Protein AF-A0A0R1YZD7-F1 (afdb_monomer_lite)

Organism: NCBI:txid1423784

InterPro domains:
  IPR010982 Lambda repressor-like, DNA-binding domain superfamily [G3DSA:1.10.260.40] (1-67)

Radius of gyration: 17.6 Å; chains: 1; bounding box: 51×25×39 Å

Structure (mmCIF, N/CA/C/O backbone):
data_AF-A0A0R1YZD7-F1
#
_entry.id   AF-A0A0R1YZD7-F1
#
loop_
_atom_site.group_PDB
_atom_site.id
_atom_site.type_symbol
_atom_site.label_atom_id
_atom_site.label_alt_id
_atom_site.label_comp_id
_atom_site.label_asym_id
_atom_site.label_entity_id
_atom_site.label_seq_id
_atom_site.pdbx_PDB_ins_code
_atom_site.Cartn_x
_atom_site.Cartn_y
_atom_site.Cartn_z
_atom_site.occupancy
_atom_site.B_iso_or_equiv
_atom_site.auth_seq_id
_atom_site.auth_comp_id
_atom_site.auth_asym_id
_atom_site.auth_atom_id
_atom_site.pdbx_PDB_model_num
ATOM 1 N N . MET A 1 1 ? -6.423 -6.659 -6.544 1.00 58.47 1 MET A N 1
ATOM 2 C CA . MET A 1 1 ? -5.902 -6.825 -5.172 1.00 58.47 1 MET A CA 1
ATOM 3 C C . MET A 1 1 ? -7.080 -6.707 -4.226 1.00 58.47 1 MET A C 1
ATOM 5 O O . MET A 1 1 ? -7.935 -5.878 -4.507 1.00 58.47 1 MET A O 1
ATOM 9 N N . HIS A 1 2 ? -7.173 -7.555 -3.202 1.00 80.38 2 HIS A N 1
ATOM 10 C CA . HIS A 1 2 ? -8.301 -7.568 -2.264 1.00 80.38 2 HIS A CA 1
ATOM 11 C C . HIS A 1 2 ? -7.803 -7.647 -0.813 1.00 80.38 2 HIS A C 1
ATOM 13 O O . HIS A 1 2 ? -8.260 -8.482 -0.038 1.00 80.38 2 HIS A O 1
ATOM 19 N N . THR A 1 3 ? -6.854 -6.776 -0.451 1.00 85.75 3 THR A N 1
ATOM 20 C CA . THR A 1 3 ? -6.145 -6.804 0.839 1.00 85.75 3 THR A CA 1
ATOM 21 C C . THR A 1 3 ? -7.086 -6.788 2.044 1.00 85.75 3 THR A C 1
ATOM 23 O O . THR A 1 3 ? -6.851 -7.508 3.009 1.00 85.75 3 THR A O 1
ATOM 26 N N . ILE A 1 4 ? -8.174 -6.008 1.995 1.00 92.00 4 ILE A N 1
ATOM 27 C CA . ILE A 1 4 ? -9.163 -5.963 3.083 1.00 92.00 4 ILE A CA 1
ATOM 28 C C . ILE A 1 4 ? -9.885 -7.308 3.183 1.00 92.00 4 ILE A C 1
ATOM 30 O O . ILE A 1 4 ? -10.027 -7.832 4.280 1.00 92.00 4 ILE A O 1
ATOM 34 N N . ASP A 1 5 ? -10.317 -7.894 2.064 1.00 92.50 5 ASP A N 1
ATOM 35 C CA . ASP A 1 5 ? -11.009 -9.190 2.102 1.00 92.50 5 ASP A CA 1
ATOM 36 C C . ASP A 1 5 ? -10.073 -10.306 2.582 1.00 92.50 5 ASP A C 1
ATOM 38 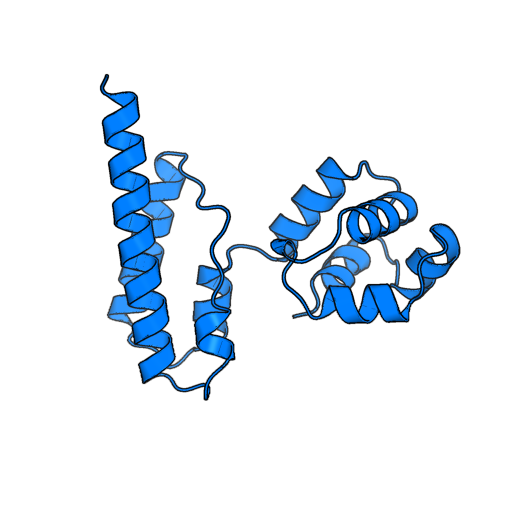O O . ASP A 1 5 ? -10.477 -11.147 3.380 1.00 92.50 5 ASP A O 1
ATOM 42 N N . ASP A 1 6 ? -8.813 -10.299 2.144 1.00 88.50 6 ASP A N 1
ATOM 43 C CA . ASP A 1 6 ? -7.814 -11.276 2.579 1.00 88.50 6 ASP A CA 1
ATOM 44 C C . ASP A 1 6 ? -7.468 -11.127 4.065 1.00 88.50 6 ASP A C 1
ATOM 46 O O . ASP A 1 6 ? -7.312 -12.129 4.759 1.00 88.50 6 ASP A O 1
ATOM 50 N N . PHE A 1 7 ? -7.424 -9.898 4.580 1.00 91.19 7 PHE A N 1
ATOM 51 C CA . PHE A 1 7 ? -7.252 -9.631 6.005 1.00 91.19 7 PHE A CA 1
ATOM 52 C C . PHE A 1 7 ? -8.461 -10.094 6.836 1.00 91.19 7 PHE A C 1
ATOM 54 O O . PHE A 1 7 ? -8.296 -10.734 7.876 1.00 91.19 7 PHE A O 1
ATOM 61 N N . LEU A 1 8 ? -9.684 -9.821 6.376 1.00 91.81 8 LEU A N 1
ATOM 62 C CA . LEU A 1 8 ? -10.900 -10.150 7.123 1.00 91.81 8 LEU A CA 1
ATOM 63 C C . LEU A 1 8 ? -11.205 -11.655 7.162 1.00 91.81 8 LEU A C 1
ATOM 65 O O . LEU A 1 8 ? -11.808 -12.115 8.134 1.00 91.81 8 LEU A O 1
ATOM 69 N N . LYS A 1 9 ? -10.719 -12.439 6.185 1.00 88.06 9 LYS A N 1
ATOM 70 C CA . LYS A 1 9 ? -10.816 -13.913 6.194 1.00 88.06 9 LYS A CA 1
ATOM 71 C C . LYS A 1 9 ? -10.250 -14.540 7.468 1.00 88.06 9 LYS A C 1
ATOM 73 O O . LYS A 1 9 ? -10.787 -15.535 7.930 1.00 88.06 9 LYS A O 1
ATOM 78 N N . TYR A 1 10 ? -9.199 -13.966 8.058 1.00 79.25 10 TYR A N 1
ATOM 79 C CA . TYR A 1 10 ? -8.610 -14.499 9.294 1.00 79.25 10 TYR A CA 1
ATOM 80 C C . TYR A 1 10 ? -9.503 -14.317 10.527 1.00 79.25 10 TYR A C 1
ATOM 82 O O . TYR A 1 10 ? -9.253 -14.939 11.554 1.00 79.25 10 TYR A O 1
ATOM 90 N N . SER A 1 11 ? -10.509 -13.444 10.439 1.00 82.69 11 SER A N 1
ATOM 91 C CA . SER A 1 11 ? -11.441 -13.137 11.528 1.00 82.69 11 SER A CA 1
ATOM 92 C C . SER A 1 11 ? -12.873 -13.596 11.229 1.00 82.69 11 SER A C 1
ATOM 94 O O . SER A 1 11 ? -13.773 -13.226 11.974 1.00 82.69 11 SER A O 1
ATOM 96 N N . ASP A 1 12 ? -13.096 -14.348 10.142 1.00 88.81 12 ASP A N 1
ATOM 97 C CA . ASP A 1 12 ? -14.427 -14.741 9.646 1.00 88.81 12 ASP A CA 1
ATOM 98 C C . ASP A 1 12 ? -15.403 -13.557 9.478 1.00 88.81 12 ASP A C 1
ATOM 100 O O . ASP A 1 12 ? -16.619 -13.694 9.622 1.00 88.81 12 ASP A O 1
ATOM 104 N N . LEU A 1 13 ? -14.869 -12.373 9.162 1.00 93.06 13 LEU A N 1
ATOM 105 C CA . LEU A 1 13 ? -15.648 -11.157 8.940 1.00 93.06 13 LEU A CA 1
ATOM 106 C C . LEU A 1 13 ? -15.712 -10.809 7.456 1.00 93.06 13 LEU A C 1
ATOM 108 O O . LEU A 1 13 ? -14.858 -11.181 6.651 1.00 93.06 13 LEU A O 1
ATOM 112 N N . THR A 1 14 ? -16.720 -10.026 7.097 1.00 94.81 14 THR A N 1
ATOM 113 C CA . THR A 1 14 ? -16.886 -9.474 5.753 1.00 94.81 14 THR A CA 1
ATOM 114 C C . THR A 1 14 ? -16.904 -7.948 5.787 1.00 94.81 14 THR A C 1
ATOM 116 O O . THR A 1 14 ? -17.142 -7.329 6.825 1.00 94.81 14 THR A O 1
ATOM 119 N N . ARG A 1 15 ? -16.710 -7.299 4.631 1.00 95.06 15 ARG A N 1
ATOM 120 C CA . ARG A 1 15 ? -16.890 -5.839 4.509 1.00 95.06 15 ARG A CA 1
ATOM 121 C C . ARG A 1 15 ? -18.285 -5.379 4.941 1.00 95.06 15 ARG A C 1
ATOM 123 O O . ARG A 1 15 ? -18.413 -4.275 5.463 1.00 95.06 15 ARG A O 1
ATOM 130 N N . TYR A 1 16 ? -19.300 -6.221 4.756 1.00 95.75 16 TYR A N 1
ATOM 131 C CA . TYR A 1 16 ? -20.654 -5.965 5.234 1.00 95.75 16 TYR A CA 1
ATOM 132 C C . TYR A 1 16 ? -20.705 -5.866 6.768 1.00 95.75 16 TYR A C 1
ATOM 134 O O . TYR A 1 16 ? -21.297 -4.929 7.307 1.00 95.75 16 TYR A O 1
ATOM 142 N N . ASP A 1 17 ? -20.023 -6.768 7.478 1.00 95.56 17 ASP A N 1
ATOM 143 C CA . ASP A 1 17 ? -19.958 -6.737 8.943 1.00 95.56 17 ASP A CA 1
ATOM 144 C C . ASP A 1 17 ? -19.235 -5.483 9.440 1.00 95.56 17 ASP A C 1
ATOM 146 O O . ASP A 1 17 ? -19.735 -4.785 10.323 1.00 95.56 17 ASP A O 1
ATOM 150 N N . ILE A 1 18 ? -18.106 -5.135 8.811 1.00 96.38 18 ILE A N 1
ATOM 151 C CA . ILE A 1 18 ? -17.369 -3.903 9.125 1.00 96.38 18 ILE A CA 1
ATOM 152 C C . ILE A 1 18 ? -18.254 -2.671 8.910 1.00 96.38 18 ILE A C 1
ATOM 154 O O . ILE A 1 18 ? -18.328 -1.813 9.789 1.00 96.38 18 ILE A O 1
ATOM 158 N N . ALA A 1 19 ? -18.970 -2.598 7.783 1.00 96.69 19 ALA A N 1
ATOM 159 C CA . ALA A 1 19 ? -19.883 -1.498 7.484 1.00 96.69 19 ALA A CA 1
ATOM 160 C C . ALA A 1 19 ? -20.973 -1.345 8.556 1.00 96.69 19 ALA A C 1
ATOM 162 O O . ALA A 1 19 ? -21.254 -0.233 9.013 1.00 96.69 19 ALA A O 1
ATOM 163 N N . LYS A 1 20 ? -21.551 -2.466 9.004 1.00 96.38 20 LYS A N 1
ATOM 164 C CA . LYS A 1 20 ? -22.582 -2.496 10.046 1.00 96.38 20 LYS A CA 1
ATOM 165 C C . LYS A 1 20 ? -22.054 -2.051 11.412 1.00 96.38 20 LYS A C 1
ATOM 167 O O . LYS A 1 20 ? -22.772 -1.364 12.133 1.00 96.38 20 LYS A O 1
ATOM 172 N N . ILE A 1 21 ? -20.828 -2.436 11.765 1.00 94.75 21 ILE A N 1
ATOM 173 C CA . ILE A 1 21 ? -20.217 -2.114 13.063 1.00 94.75 21 ILE A CA 1
ATOM 174 C C . ILE A 1 21 ? -19.754 -0.657 13.106 1.00 94.75 21 ILE A C 1
ATOM 176 O O . ILE A 1 21 ? -20.044 0.060 14.061 1.00 94.75 21 ILE A O 1
ATOM 180 N N . SER A 1 22 ? -19.038 -0.206 12.076 1.00 94.56 22 SER A N 1
ATOM 181 C CA . SER A 1 22 ? -18.358 1.089 12.100 1.00 94.56 22 SER A CA 1
ATOM 182 C C . SER A 1 22 ? -19.189 2.242 11.529 1.00 94.56 22 SER A C 1
ATOM 184 O O . SER A 1 22 ? -18.761 3.396 11.593 1.00 94.56 22 SER A O 1
ATOM 186 N N . GLY A 1 23 ? -20.317 1.943 10.878 1.00 93.69 23 GLY A N 1
ATOM 187 C CA . GLY A 1 23 ? -21.155 2.925 10.186 1.00 93.69 23 GLY A CA 1
ATOM 188 C C . GLY A 1 23 ? -20.544 3.501 8.901 1.00 93.69 23 GLY A C 1
ATOM 189 O O . GLY A 1 23 ? -21.054 4.489 8.369 1.00 93.69 23 GLY A O 1
ATOM 190 N N . ILE A 1 24 ? -19.448 2.927 8.389 1.00 94.94 24 ILE A N 1
ATOM 191 C CA . ILE A 1 24 ? -18.899 3.298 7.078 1.00 94.94 24 ILE A CA 1
ATOM 192 C C . ILE A 1 24 ? -19.684 2.568 5.982 1.00 94.94 24 ILE A C 1
ATOM 194 O O . ILE A 1 24 ? -20.129 1.444 6.193 1.00 94.94 24 ILE A O 1
ATOM 198 N N . SER A 1 25 ? -19.869 3.171 4.803 1.00 95.62 25 SER A N 1
ATOM 199 C CA . SER A 1 25 ? -20.589 2.463 3.741 1.00 95.62 25 SER A CA 1
ATOM 200 C C . SER A 1 25 ? -19.762 1.299 3.200 1.00 95.62 25 SER A C 1
ATOM 202 O O . SER A 1 25 ? -18.549 1.414 2.999 1.00 95.62 25 SER A O 1
ATOM 204 N N . GLU A 1 26 ? -20.440 0.197 2.889 1.00 94.75 26 GLU A N 1
ATOM 205 C CA . GLU A 1 26 ? -19.824 -0.958 2.235 1.00 94.75 26 GLU A CA 1
ATOM 206 C C . GLU A 1 26 ? -19.167 -0.564 0.902 1.00 94.75 26 GLU A C 1
ATOM 208 O O . GLU A 1 26 ? -18.085 -1.044 0.577 1.00 94.75 26 GLU A O 1
ATOM 213 N N . THR A 1 27 ? -19.748 0.396 0.172 1.00 95.19 27 THR A N 1
ATOM 214 C CA . THR A 1 27 ? -19.161 0.965 -1.051 1.00 95.19 27 THR A CA 1
ATOM 215 C C . THR A 1 27 ? -17.810 1.636 -0.795 1.00 95.19 27 THR A C 1
ATOM 217 O O . THR A 1 27 ? -16.900 1.495 -1.605 1.00 95.19 27 THR A O 1
ATOM 220 N N . THR A 1 28 ? -17.646 2.327 0.340 1.00 95.12 28 THR A N 1
ATOM 221 C CA . THR A 1 28 ? -16.363 2.950 0.712 1.00 95.12 28 THR A CA 1
ATOM 222 C C . THR A 1 28 ? -15.308 1.886 1.002 1.00 95.12 28 THR A C 1
ATOM 224 O O . THR A 1 28 ? -14.168 2.012 0.563 1.00 95.12 28 THR A O 1
ATOM 227 N N . LEU A 1 29 ? -15.683 0.815 1.708 1.00 95.00 29 LEU A N 1
ATOM 228 C CA . LEU A 1 29 ? -14.791 -0.322 1.953 1.00 95.00 29 LEU A CA 1
ATOM 229 C C . LEU A 1 29 ? -14.446 -1.055 0.654 1.00 95.00 29 LEU A C 1
ATOM 231 O O . LEU A 1 29 ? -13.315 -1.495 0.485 1.00 95.00 29 LEU A O 1
ATOM 235 N N . ALA A 1 30 ? -15.398 -1.172 -0.274 1.00 94.81 30 ALA A N 1
ATOM 236 C CA . ALA A 1 30 ? -15.177 -1.782 -1.579 1.00 94.81 30 ALA A CA 1
ATOM 237 C C . ALA A 1 30 ? -14.184 -0.986 -2.433 1.00 94.81 30 ALA A C 1
ATOM 239 O O . ALA A 1 30 ? -13.275 -1.584 -3.000 1.00 94.81 30 ALA A O 1
ATOM 240 N N . ASP A 1 31 ? -14.328 0.340 -2.493 1.00 93.75 31 ASP A N 1
ATOM 241 C CA . ASP A 1 31 ? -13.392 1.224 -3.197 1.00 93.75 31 ASP A CA 1
ATOM 242 C C . ASP A 1 31 ? -11.998 1.195 -2.554 1.00 93.75 31 ASP A C 1
ATOM 244 O O . ASP A 1 31 ? -10.993 1.057 -3.251 1.00 93.75 31 ASP A O 1
ATOM 248 N N . ALA A 1 32 ? -11.925 1.232 -1.220 1.00 93.56 32 ALA A N 1
ATOM 249 C CA . ALA A 1 32 ? -10.656 1.117 -0.508 1.00 93.56 32 ALA A CA 1
ATOM 250 C C . ALA A 1 32 ? -9.960 -0.229 -0.769 1.00 93.56 32 ALA A C 1
ATOM 252 O O . ALA A 1 32 ? -8.748 -0.258 -0.953 1.00 93.56 32 ALA A O 1
ATOM 253 N N . ASN A 1 33 ? -10.713 -1.330 -0.847 1.00 93.69 33 ASN A N 1
ATOM 254 C CA . ASN A 1 33 ? -10.173 -2.672 -1.080 1.00 93.69 33 ASN A CA 1
ATOM 255 C C . ASN A 1 33 ? -9.537 -2.849 -2.470 1.00 93.69 33 ASN A C 1
ATOM 257 O O . ASN A 1 33 ? -8.778 -3.787 -2.679 1.00 93.69 33 ASN A O 1
ATOM 261 N N . GLN A 1 34 ? -9.848 -1.973 -3.428 1.00 88.38 34 GLN A N 1
ATOM 262 C CA . GLN A 1 34 ? -9.251 -1.996 -4.767 1.00 88.38 34 GLN A CA 1
ATOM 263 C C . GLN A 1 34 ? -7.909 -1.259 -4.832 1.00 88.38 34 GLN A C 1
ATOM 265 O O . GLN A 1 34 ? -7.250 -1.269 -5.873 1.00 88.38 34 GLN A O 1
ATOM 270 N N . ARG A 1 35 ? -7.510 -0.593 -3.746 1.00 84.38 35 ARG A N 1
ATOM 271 C CA . ARG A 1 35 ? -6.335 0.274 -3.679 1.00 84.38 35 ARG A CA 1
ATOM 272 C C . ARG A 1 35 ? -5.299 -0.317 -2.721 1.00 84.38 35 ARG A C 1
ATOM 274 O O . ARG A 1 35 ? -5.676 -1.042 -1.800 1.00 84.38 35 ARG A O 1
ATOM 281 N N . PRO A 1 36 ? -4.011 0.005 -2.910 1.00 83.75 36 PRO A N 1
ATOM 282 C CA . PRO A 1 36 ? -2.986 -0.361 -1.944 1.00 83.75 36 PRO A CA 1
ATOM 283 C C . PRO A 1 36 ? -3.233 0.297 -0.579 1.00 83.75 36 PRO A C 1
ATOM 285 O O . PRO A 1 36 ? -3.840 1.373 -0.494 1.00 83.75 36 PRO A O 1
ATOM 288 N N . VAL A 1 37 ? -2.739 -0.330 0.488 1.00 88.25 37 VAL A N 1
ATOM 289 C CA . VAL A 1 37 ? -2.946 0.081 1.886 1.00 88.25 37 VAL A CA 1
ATOM 290 C C . VAL A 1 37 ? -2.465 1.511 2.124 1.00 88.25 37 VAL A C 1
ATOM 292 O O . VAL A 1 37 ? -3.145 2.281 2.800 1.00 88.25 37 VAL A O 1
ATOM 295 N N . ASN A 1 38 ? -1.370 1.928 1.483 1.00 82.75 38 ASN A N 1
ATOM 296 C CA . ASN A 1 38 ? -0.842 3.295 1.586 1.00 82.75 38 ASN A CA 1
ATOM 297 C C . ASN A 1 38 ? -1.774 4.395 1.029 1.00 82.75 38 ASN A C 1
ATOM 299 O O . ASN A 1 38 ? -1.572 5.573 1.318 1.00 82.75 38 ASN A O 1
ATOM 303 N N . LYS A 1 39 ? -2.801 4.037 0.249 1.00 87.69 39 LYS A N 1
ATOM 304 C CA . LYS A 1 39 ? -3.840 4.957 -0.242 1.00 87.69 39 LYS A CA 1
ATOM 305 C C . LYS A 1 39 ? -5.122 4.907 0.581 1.00 87.69 39 LYS A C 1
ATOM 307 O O . LYS A 1 39 ? -6.059 5.659 0.295 1.00 87.69 39 LYS A O 1
ATOM 312 N N . MET A 1 40 ? -5.204 4.025 1.574 1.00 91.94 40 MET A N 1
ATOM 313 C CA . MET A 1 40 ? -6.360 3.958 2.455 1.00 91.94 40 MET A CA 1
ATOM 314 C C . MET A 1 40 ? -6.372 5.165 3.389 1.00 91.94 40 MET A C 1
ATOM 316 O O . MET A 1 40 ? -5.357 5.588 3.937 1.00 91.94 40 MET A O 1
ATOM 320 N N . THR A 1 41 ? -7.557 5.734 3.589 1.00 94.44 41 THR A N 1
ATOM 321 C CA . THR A 1 41 ? -7.711 6.818 4.562 1.00 94.44 41 THR A CA 1
ATOM 322 C C . THR A 1 41 ? -7.656 6.263 5.983 1.00 94.44 41 THR A C 1
ATOM 324 O O . THR A 1 41 ? -8.120 5.151 6.243 1.00 94.44 41 THR A O 1
ATOM 327 N N . VAL A 1 42 ? -7.199 7.081 6.936 1.00 95.69 42 VAL A N 1
ATOM 328 C CA . VAL A 1 42 ? -7.216 6.738 8.372 1.00 95.69 42 VAL A CA 1
ATOM 329 C C . VAL A 1 42 ? -8.612 6.297 8.827 1.00 95.69 42 VAL A C 1
ATOM 331 O O . VAL A 1 42 ? -8.739 5.357 9.604 1.00 95.69 42 VAL A O 1
ATOM 334 N N . LYS A 1 43 ? -9.671 6.913 8.283 1.00 96.50 43 LYS A N 1
ATOM 335 C CA . LYS A 1 43 ? -11.066 6.550 8.567 1.00 96.50 43 LYS A CA 1
ATOM 336 C C . LYS A 1 43 ? -11.384 5.095 8.201 1.00 96.50 43 LYS A C 1
ATOM 338 O O . LYS A 1 43 ? -12.095 4.430 8.947 1.00 96.50 43 LYS A O 1
ATOM 343 N N . VAL A 1 44 ? -10.878 4.603 7.068 1.00 97.00 44 VAL A N 1
ATOM 344 C CA . VAL A 1 44 ? -11.069 3.204 6.646 1.00 97.00 44 VAL A CA 1
ATOM 345 C C . VAL A 1 44 ? -10.324 2.261 7.586 1.00 97.00 44 VAL A C 1
ATOM 347 O O . VAL A 1 44 ? -10.914 1.295 8.061 1.00 97.00 44 VAL A O 1
ATOM 350 N N . VAL A 1 45 ? -9.072 2.575 7.926 1.00 97.06 45 VAL A N 1
ATOM 351 C CA . VAL A 1 45 ? -8.281 1.763 8.866 1.00 97.06 45 VAL A CA 1
ATOM 352 C C . VAL A 1 45 ? -8.956 1.708 10.240 1.00 97.06 45 VAL A C 1
ATOM 354 O O . VAL A 1 45 ? -9.087 0.633 10.815 1.00 97.06 45 VAL A O 1
ATOM 357 N N . GLN A 1 46 ? -9.466 2.836 10.744 1.00 97.50 46 GLN A N 1
ATOM 358 C CA . GLN A 1 46 ? -10.222 2.897 12.001 1.00 97.50 46 GLN A CA 1
ATOM 359 C C . GLN A 1 46 ? -11.521 2.083 11.956 1.00 97.50 46 GLN A C 1
ATOM 361 O O . GLN A 1 46 ? -11.858 1.424 12.937 1.00 97.50 46 GLN A O 1
ATOM 366 N N . ALA A 1 47 ? -12.247 2.117 10.836 1.00 97.00 47 ALA A N 1
ATOM 367 C CA . ALA A 1 47 ? -13.465 1.334 10.654 1.00 97.00 47 ALA A CA 1
ATOM 368 C C . ALA A 1 47 ? -13.187 -0.174 10.720 1.00 97.00 47 ALA A C 1
ATOM 370 O O . ALA A 1 47 ? -13.866 -0.896 11.449 1.00 97.00 47 ALA A O 1
ATOM 371 N N . ILE A 1 48 ? -12.151 -0.629 10.011 1.00 96.31 48 ILE A N 1
ATOM 372 C CA . ILE A 1 48 ? -11.709 -2.026 10.041 1.00 96.31 48 ILE A CA 1
ATOM 373 C C . ILE A 1 48 ? -11.277 -2.400 11.461 1.00 96.31 48 ILE A C 1
ATOM 375 O O . ILE A 1 48 ? -11.771 -3.389 11.996 1.00 96.31 48 ILE A O 1
ATOM 379 N N . ALA A 1 49 ? -10.437 -1.575 12.095 1.00 96.75 49 ALA A N 1
ATOM 380 C CA . ALA A 1 49 ? -9.939 -1.778 13.454 1.00 96.75 49 ALA A CA 1
ATOM 381 C C . ALA A 1 49 ? -11.074 -1.959 14.473 1.00 96.75 49 ALA A C 1
ATOM 383 O O . ALA A 1 49 ? -11.020 -2.853 15.316 1.00 96.75 49 ALA A O 1
ATOM 384 N N . MET A 1 50 ? -12.133 -1.152 14.351 1.00 95.25 50 MET A N 1
ATOM 385 C CA . MET A 1 50 ? -13.333 -1.263 15.179 1.00 95.25 50 MET A CA 1
ATOM 386 C C . MET A 1 50 ? -14.050 -2.602 14.981 1.00 95.25 50 MET A C 1
ATOM 388 O O . MET A 1 50 ? -14.478 -3.206 15.959 1.00 95.25 50 MET A O 1
ATOM 392 N N . GLY A 1 51 ? -14.165 -3.075 13.737 1.00 93.50 51 GLY A N 1
ATOM 393 C CA . GLY A 1 51 ? -14.821 -4.345 13.431 1.00 93.50 51 GLY A CA 1
ATOM 394 C C . GLY A 1 51 ? -14.032 -5.576 13.882 1.00 93.50 51 GLY A C 1
ATOM 395 O O . GLY A 1 51 ? -14.634 -6.526 14.370 1.00 93.50 51 GLY A O 1
ATOM 396 N N . VAL A 1 52 ? -12.698 -5.548 13.784 1.00 93.12 52 VAL A N 1
ATOM 397 C CA . VAL A 1 52 ? -11.830 -6.664 14.216 1.00 93.12 52 VAL A CA 1
ATOM 398 C C . VAL A 1 52 ? -11.414 -6.594 15.692 1.00 93.12 52 VAL A C 1
ATOM 400 O O . VAL A 1 52 ? -10.742 -7.496 16.187 1.00 93.12 52 VAL A O 1
ATOM 403 N N . GLY A 1 53 ? -11.770 -5.523 16.408 1.00 93.19 53 GLY A N 1
ATOM 404 C CA . GLY A 1 53 ? -11.406 -5.338 17.816 1.00 93.19 53 GLY A CA 1
ATOM 405 C C . GLY A 1 53 ? -9.913 -5.075 18.052 1.00 93.19 53 GLY A C 1
ATOM 406 O O . GLY A 1 53 ? -9.368 -5.474 19.080 1.00 93.19 53 GLY A O 1
ATOM 407 N N . MET A 1 54 ? -9.236 -4.414 17.110 1.00 94.00 54 MET A N 1
ATOM 408 C CA . MET A 1 54 ? -7.813 -4.063 17.199 1.00 94.00 54 MET A CA 1
ATOM 409 C C . MET A 1 54 ? -7.611 -2.546 17.273 1.00 94.00 54 MET A C 1
ATOM 411 O O . MET A 1 54 ? -8.522 -1.757 17.025 1.00 94.00 54 MET A O 1
ATOM 415 N N . THR A 1 55 ? -6.394 -2.107 17.602 1.00 96.62 55 THR A N 1
ATOM 416 C CA . THR A 1 55 ? -6.031 -0.693 17.446 1.00 96.62 55 THR A CA 1
ATOM 417 C C . THR A 1 55 ? -5.820 -0.363 15.962 1.00 96.62 55 THR A C 1
ATOM 419 O O . THR A 1 55 ? -5.434 -1.246 15.187 1.00 96.62 55 THR A O 1
ATOM 422 N N . PRO A 1 56 ? -6.010 0.902 15.540 1.00 95.94 56 PRO A N 1
ATOM 423 C CA . PRO A 1 56 ? -5.740 1.303 14.159 1.00 95.94 56 PRO A CA 1
ATOM 424 C C . PRO A 1 56 ? -4.297 1.038 13.720 1.00 95.94 56 PRO A C 1
ATOM 426 O O . PRO A 1 56 ? -4.093 0.610 12.592 1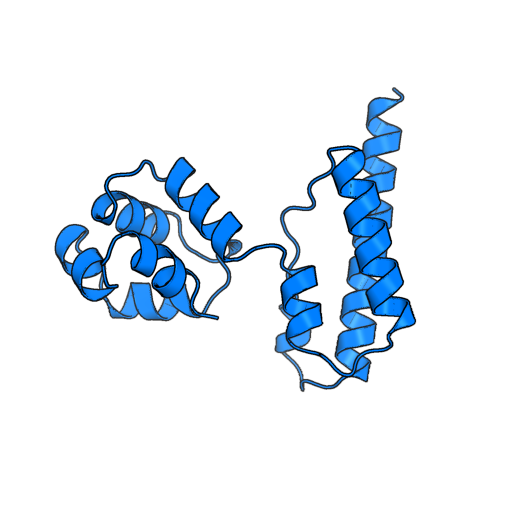.00 95.94 56 PRO A O 1
ATOM 429 N N . GLY A 1 57 ? -3.318 1.226 14.616 1.00 93.50 57 GLY A N 1
ATOM 430 C CA . GLY A 1 57 ? -1.908 0.928 14.337 1.00 93.50 57 GLY A CA 1
ATOM 431 C C . GLY A 1 57 ? -1.688 -0.550 14.018 1.00 93.50 57 GLY A C 1
ATOM 432 O O . GLY A 1 57 ? -1.264 -0.876 12.921 1.00 93.50 57 GLY A O 1
ATOM 433 N N . ARG A 1 58 ? -2.129 -1.452 14.907 1.00 92.62 58 ARG A N 1
ATOM 434 C CA . ARG A 1 58 ? -2.010 -2.900 14.672 1.00 92.62 58 ARG A CA 1
ATOM 435 C C . ARG A 1 58 ? -2.761 -3.352 13.417 1.00 92.62 58 ARG A C 1
ATOM 437 O O . ARG A 1 58 ? -2.314 -4.245 12.712 1.00 92.62 58 ARG A O 1
ATOM 444 N N . THR A 1 59 ? -3.913 -2.743 13.146 1.00 94.44 59 THR A N 1
ATOM 445 C CA . THR A 1 59 ? -4.694 -3.039 11.937 1.00 94.44 59 THR A CA 1
ATOM 446 C C . THR A 1 59 ? -3.930 -2.633 10.682 1.00 94.44 59 THR A C 1
ATOM 448 O O . THR A 1 59 ? -3.908 -3.390 9.718 1.00 94.44 59 THR A O 1
ATOM 451 N N . LEU A 1 60 ? -3.287 -1.462 10.692 1.00 92.94 60 LEU A N 1
ATOM 452 C CA . LEU A 1 60 ? -2.432 -1.017 9.597 1.00 92.94 60 LEU A CA 1
ATOM 453 C C . LEU A 1 60 ? -1.254 -1.977 9.392 1.00 92.94 60 LEU A C 1
ATOM 455 O O . LEU A 1 60 ? -1.022 -2.388 8.259 1.00 92.94 60 LEU A O 1
ATOM 459 N N . ASP A 1 61 ? -0.581 -2.383 10.470 1.00 87.62 61 ASP A N 1
ATOM 460 C CA . ASP A 1 61 ? 0.551 -3.315 10.409 1.00 87.62 61 ASP A CA 1
ATOM 461 C C . ASP A 1 61 ? 0.146 -4.650 9.760 1.00 87.62 61 ASP A C 1
ATOM 463 O O . ASP A 1 61 ? 0.822 -5.151 8.861 1.00 87.62 61 ASP A O 1
ATOM 467 N N . GLU A 1 62 ? -0.996 -5.217 10.159 1.00 88.44 62 GLU A N 1
ATOM 468 C CA . GLU A 1 62 ? -1.499 -6.464 9.576 1.00 88.44 62 GLU A CA 1
ATOM 469 C C . GLU A 1 62 ? -1.960 -6.292 8.126 1.00 88.44 62 GLU A C 1
ATOM 471 O O . GLU A 1 62 ? -1.708 -7.168 7.301 1.00 88.44 62 GLU A O 1
ATOM 476 N N . LEU A 1 63 ? -2.598 -5.169 7.782 1.00 90.06 63 LEU A N 1
ATOM 477 C CA . LEU A 1 63 ? -2.973 -4.867 6.399 1.00 90.06 63 LEU A CA 1
ATOM 478 C C . LEU A 1 63 ? -1.732 -4.761 5.505 1.00 90.06 63 LEU A C 1
ATOM 480 O O . LEU A 1 63 ? -1.722 -5.341 4.421 1.00 90.06 63 LEU A O 1
ATOM 484 N N . LEU A 1 64 ? -0.678 -4.085 5.969 1.00 86.56 64 LEU A N 1
ATOM 485 C CA . LEU A 1 64 ? 0.609 -3.998 5.273 1.00 86.56 64 LEU A CA 1
ATOM 486 C C . LEU A 1 64 ? 1.280 -5.370 5.156 1.00 86.56 64 LEU A C 1
ATOM 488 O O . LEU A 1 64 ? 1.863 -5.683 4.122 1.00 86.56 64 LEU A O 1
ATOM 492 N N . ARG A 1 65 ? 1.160 -6.225 6.177 1.00 81.88 65 ARG A N 1
ATOM 493 C CA . ARG A 1 65 ? 1.673 -7.600 6.134 1.00 81.88 65 ARG A CA 1
ATOM 494 C C . ARG A 1 65 ? 0.922 -8.470 5.124 1.00 81.88 65 ARG A C 1
ATOM 496 O O . ARG A 1 65 ? 1.556 -9.263 4.431 1.00 81.88 65 ARG A O 1
ATOM 503 N N . VAL A 1 66 ? -0.406 -8.349 5.058 1.00 83.88 66 VAL A N 1
ATOM 504 C CA . VAL A 1 66 ? -1.261 -9.085 4.108 1.00 83.88 66 VAL A CA 1
ATOM 505 C C . VAL A 1 66 ? -1.053 -8.587 2.682 1.00 83.88 66 VAL A C 1
ATOM 507 O O . VAL A 1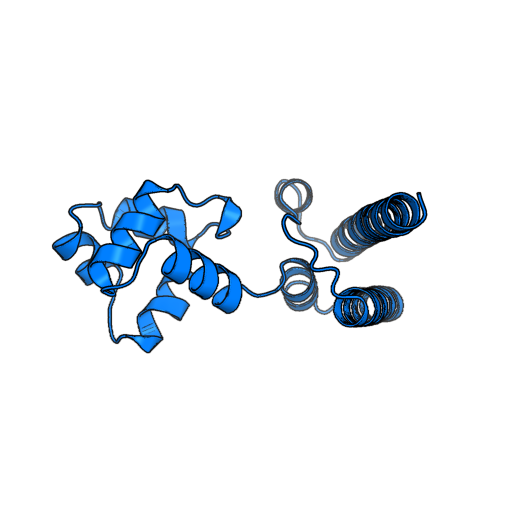 66 ? -1.011 -9.396 1.760 1.00 83.88 66 VAL A O 1
ATOM 510 N N . GLU A 1 67 ? -0.881 -7.278 2.497 1.00 80.81 67 GLU A N 1
ATOM 511 C CA . GLU A 1 67 ? -0.424 -6.711 1.230 1.00 80.81 67 GLU A CA 1
ATOM 512 C C . GLU A 1 67 ? 0.957 -7.290 0.881 1.00 80.81 67 GLU A C 1
ATOM 514 O O . GLU A 1 67 ? 1.168 -7.834 -0.197 1.00 80.81 67 GLU A O 1
ATOM 519 N N . GLY A 1 68 ? 1.888 -7.315 1.826 1.00 76.06 68 GLY A N 1
ATOM 520 C CA . GLY A 1 68 ? 3.248 -7.758 1.562 1.00 76.06 68 GLY A CA 1
ATOM 521 C C . GLY A 1 68 ? 4.012 -6.730 0.726 1.00 76.06 68 GLY A C 1
ATOM 522 O O . GLY A 1 68 ? 3.587 -5.591 0.551 1.00 76.06 68 GLY A O 1
ATOM 523 N N . ASN A 1 69 ? 5.195 -7.103 0.233 1.00 76.25 69 ASN A N 1
ATOM 524 C CA . ASN A 1 69 ? 6.074 -6.124 -0.399 1.00 76.25 69 ASN A CA 1
ATOM 525 C C . ASN A 1 69 ? 5.563 -5.708 -1.802 1.00 76.25 69 ASN A C 1
ATOM 527 O O . ASN A 1 69 ? 5.453 -6.579 -2.675 1.00 76.25 69 ASN A O 1
ATOM 531 N N . PRO A 1 70 ? 5.348 -4.402 -2.070 1.00 78.50 70 PRO A N 1
ATOM 532 C CA . PRO A 1 70 ? 4.843 -3.916 -3.357 1.00 78.50 70 PRO A CA 1
ATOM 533 C C . PRO A 1 70 ? 5.687 -4.331 -4.568 1.00 78.50 70 PRO A C 1
ATOM 535 O O . PRO A 1 70 ? 5.141 -4.587 -5.639 1.00 78.50 70 PRO A O 1
ATOM 538 N N . ILE A 1 71 ? 7.012 -4.441 -4.420 1.00 83.69 71 ILE A N 1
ATOM 539 C CA . ILE A 1 71 ? 7.888 -4.917 -5.499 1.00 83.69 71 ILE A CA 1
ATOM 540 C C . ILE A 1 71 ? 7.651 -6.398 -5.773 1.00 83.69 71 ILE A C 1
ATOM 542 O O . ILE A 1 71 ? 7.551 -6.806 -6.928 1.00 83.69 71 ILE A O 1
ATOM 546 N N . MET A 1 72 ? 7.541 -7.212 -4.725 1.00 81.94 72 MET A N 1
ATOM 547 C CA . MET A 1 72 ? 7.312 -8.648 -4.886 1.00 81.94 72 MET A CA 1
ATOM 548 C C . MET A 1 72 ? 5.962 -8.919 -5.541 1.00 81.94 72 MET A C 1
ATOM 550 O O . MET A 1 72 ? 5.879 -9.763 -6.431 1.00 81.94 72 MET A O 1
ATOM 554 N N . GLN A 1 73 ? 4.929 -8.164 -5.168 1.00 80.75 73 GLN A N 1
ATOM 555 C CA . GLN A 1 73 ? 3.642 -8.208 -5.854 1.00 80.75 73 GLN A CA 1
ATOM 556 C C . GLN A 1 73 ? 3.759 -7.787 -7.322 1.00 80.75 73 GLN A C 1
ATOM 558 O O . GLN A 1 73 ? 3.226 -8.464 -8.199 1.00 80.75 73 GLN A O 1
ATOM 563 N N . PHE A 1 74 ? 4.476 -6.695 -7.604 1.00 86.06 74 PHE A N 1
ATOM 564 C CA . PHE A 1 74 ? 4.695 -6.228 -8.971 1.00 86.06 74 PHE A CA 1
ATOM 565 C C . PHE A 1 74 ? 5.394 -7.293 -9.824 1.00 86.06 74 PHE A C 1
ATOM 567 O O . PHE A 1 74 ? 4.977 -7.552 -10.949 1.00 86.06 74 PHE A O 1
ATOM 574 N N . ILE A 1 75 ? 6.396 -7.979 -9.268 1.00 87.88 75 ILE A N 1
ATOM 575 C CA . ILE A 1 75 ? 7.075 -9.103 -9.922 1.00 87.88 75 ILE A CA 1
ATOM 576 C C . ILE A 1 75 ? 6.111 -10.260 -10.195 1.00 87.88 75 ILE A C 1
ATOM 578 O O . ILE A 1 75 ? 6.126 -10.825 -11.285 1.00 87.88 75 ILE A O 1
ATOM 582 N N . GLN A 1 76 ? 5.258 -10.612 -9.231 1.00 84.12 76 GLN A N 1
ATOM 583 C CA . GLN A 1 76 ? 4.276 -11.688 -9.396 1.00 84.12 76 GLN A CA 1
ATOM 584 C C . GLN A 1 76 ? 3.214 -11.361 -10.455 1.00 84.12 76 GLN A C 1
ATOM 586 O O . GLN A 1 76 ? 2.783 -12.259 -11.175 1.00 84.12 76 GLN A O 1
ATOM 591 N N . ALA A 1 77 ? 2.811 -10.093 -10.569 1.00 85.44 77 ALA A N 1
ATOM 592 C CA . ALA A 1 77 ? 1.845 -9.638 -11.566 1.00 85.44 77 ALA A CA 1
ATOM 593 C C . ALA A 1 77 ? 2.397 -9.674 -13.005 1.00 85.44 77 ALA A C 1
ATOM 595 O O . ALA A 1 77 ? 1.619 -9.814 -13.945 1.00 85.44 77 ALA A O 1
ATOM 596 N N . HIS A 1 78 ? 3.723 -9.614 -13.179 1.00 89.00 78 HIS A N 1
ATOM 597 C CA . HIS A 1 78 ? 4.386 -9.596 -14.488 1.00 89.00 78 HIS A CA 1
ATOM 598 C C . HIS A 1 78 ? 5.359 -10.788 -14.626 1.00 89.00 78 HIS A C 1
ATOM 600 O O . HIS A 1 78 ? 6.580 -10.615 -14.614 1.00 89.00 78 HIS A O 1
ATOM 606 N N . PRO A 1 79 ? 4.848 -12.028 -14.777 1.00 87.00 79 PRO A N 1
ATOM 607 C CA . PRO A 1 79 ? 5.662 -13.249 -14.716 1.00 87.00 79 PRO A CA 1
ATOM 608 C C . PRO A 1 79 ? 6.635 -13.426 -15.893 1.00 87.00 79 PRO A C 1
ATOM 610 O O . PRO A 1 79 ? 7.492 -14.305 -15.853 1.00 87.00 79 PRO A O 1
ATOM 613 N N . TYR A 1 80 ? 6.501 -12.612 -16.941 1.00 91.06 80 TYR A N 1
ATOM 614 C CA . TYR A 1 80 ? 7.285 -12.701 -18.175 1.00 91.06 80 TYR A CA 1
ATOM 615 C C . TYR A 1 80 ? 8.381 -11.630 -18.280 1.00 91.06 80 TYR A C 1
ATOM 617 O O . TYR A 1 80 ? 8.907 -11.407 -19.369 1.00 91.06 80 TYR A O 1
ATOM 625 N N . MET A 1 81 ? 8.707 -10.950 -17.178 1.00 90.00 81 MET A N 1
ATOM 626 C CA . MET A 1 81 ? 9.840 -10.025 -17.124 1.00 90.00 81 MET A CA 1
ATOM 627 C C . MET A 1 81 ? 11.182 -10.762 -17.196 1.00 90.00 81 MET A C 1
ATOM 629 O O . MET A 1 81 ? 11.297 -11.939 -16.843 1.00 90.00 81 MET A O 1
ATOM 633 N N . ASN A 1 82 ? 12.219 -10.032 -17.600 1.00 93.81 82 ASN A N 1
ATOM 634 C CA . ASN A 1 82 ? 13.600 -10.483 -17.595 1.00 93.81 82 ASN A CA 1
ATOM 635 C C . ASN A 1 82 ? 14.001 -11.091 -16.236 1.00 93.81 82 ASN A C 1
ATOM 637 O O . ASN A 1 82 ? 13.969 -10.437 -15.190 1.00 93.81 82 ASN A O 1
ATOM 641 N N . HIS A 1 83 ? 14.411 -12.359 -16.275 1.00 90.50 83 HIS A N 1
ATOM 642 C CA . HIS A 1 83 ? 14.738 -13.140 -15.087 1.00 90.50 83 HIS A CA 1
ATOM 643 C C . HIS A 1 83 ? 15.931 -12.574 -14.301 1.00 90.50 83 HIS A C 1
ATOM 645 O O . HIS A 1 83 ? 15.913 -12.610 -13.071 1.00 90.50 83 HIS A O 1
ATOM 651 N N . ASP A 1 84 ? 16.944 -12.031 -14.981 1.00 94.00 84 ASP A N 1
ATOM 652 C CA . ASP A 1 84 ? 18.137 -11.485 -14.326 1.00 94.00 84 ASP A CA 1
ATOM 653 C C . ASP A 1 84 ? 17.797 -10.222 -13.536 1.00 94.00 84 ASP A C 1
ATOM 655 O O . ASP A 1 84 ? 18.221 -10.088 -12.391 1.00 94.00 84 ASP A O 1
ATOM 659 N N . LEU A 1 85 ? 16.947 -9.349 -14.090 1.00 91.94 85 LEU A N 1
ATOM 660 C CA . LEU A 1 85 ? 16.436 -8.179 -13.373 1.00 91.94 85 LEU A CA 1
ATOM 661 C C . LEU A 1 85 ? 15.625 -8.593 -12.138 1.00 91.94 85 LEU A C 1
ATOM 663 O O . LEU A 1 85 ? 15.830 -8.062 -11.050 1.00 91.94 85 LEU A O 1
ATOM 667 N N . VAL A 1 86 ? 14.711 -9.556 -12.286 1.00 89.75 86 VAL A N 1
ATOM 668 C CA . VAL A 1 86 ? 13.908 -10.059 -11.158 1.00 89.75 86 VAL A CA 1
ATOM 669 C C . VAL A 1 86 ? 14.798 -10.649 -10.064 1.00 89.75 86 VAL A C 1
ATOM 671 O O . VAL A 1 86 ? 14.533 -10.445 -8.878 1.00 89.75 86 VAL A O 1
ATOM 674 N N . LYS A 1 87 ? 15.842 -11.386 -10.450 1.00 92.38 87 LYS A N 1
ATOM 675 C CA . LYS A 1 87 ? 16.806 -11.966 -9.519 1.00 92.38 87 LYS A CA 1
ATOM 676 C C . LYS A 1 87 ? 17.597 -10.878 -8.789 1.00 92.38 87 LYS A C 1
ATOM 678 O O . LYS A 1 87 ? 17.635 -10.913 -7.565 1.00 92.38 87 LYS A O 1
ATOM 683 N N . GLU A 1 88 ? 18.128 -9.895 -9.516 1.00 93.50 88 GLU A N 1
ATOM 684 C CA . GLU A 1 88 ? 18.872 -8.762 -8.950 1.00 93.50 88 GLU A CA 1
ATOM 685 C C . GLU A 1 88 ? 18.040 -8.009 -7.903 1.00 93.50 88 GLU A C 1
ATOM 687 O O . GLU A 1 88 ? 18.521 -7.706 -6.813 1.00 93.50 88 GLU A O 1
ATOM 692 N N . VAL A 1 89 ? 16.766 -7.746 -8.206 1.00 90.44 89 VAL A N 1
ATOM 693 C CA . VAL A 1 89 ? 15.851 -7.078 -7.274 1.00 90.44 89 VAL A CA 1
ATOM 694 C C . VAL A 1 89 ? 15.649 -7.898 -6.002 1.00 90.44 89 VAL A C 1
ATOM 696 O O . VAL A 1 89 ? 15.697 -7.345 -4.907 1.00 90.44 89 VAL A O 1
ATOM 699 N N . LYS A 1 90 ? 15.426 -9.211 -6.128 1.00 88.50 90 LYS A N 1
ATOM 700 C CA . LYS A 1 90 ? 15.226 -10.091 -4.969 1.00 88.50 90 LYS A CA 1
ATOM 701 C C . LYS A 1 90 ? 16.465 -10.152 -4.084 1.00 88.50 90 LYS A C 1
ATOM 703 O O . LYS A 1 90 ? 16.326 -10.022 -2.875 1.00 88.50 90 LYS A O 1
ATOM 708 N N . GLU A 1 91 ? 17.641 -10.324 -4.684 1.00 90.62 91 GLU A N 1
ATOM 709 C CA . GLU A 1 91 ? 18.920 -10.345 -3.964 1.00 90.62 91 GLU A CA 1
ATOM 710 C C . GLU A 1 91 ? 19.136 -9.025 -3.222 1.00 90.62 91 GLU A C 1
ATOM 712 O O . GLU A 1 91 ? 19.336 -9.030 -2.012 1.00 90.62 91 GLU A O 1
ATOM 717 N N . PHE A 1 92 ? 18.947 -7.890 -3.900 1.00 89.88 92 PHE A N 1
ATOM 718 C CA . PHE A 1 92 ? 19.069 -6.577 -3.270 1.00 89.88 92 PHE A CA 1
ATOM 719 C C . PHE A 1 92 ? 18.106 -6.394 -2.086 1.00 89.88 92 PHE A C 1
ATOM 721 O O . PHE A 1 92 ? 18.485 -5.866 -1.043 1.00 89.88 92 PHE A O 1
ATOM 728 N N . MET A 1 93 ? 16.850 -6.816 -2.234 1.00 84.88 93 MET A N 1
ATOM 729 C CA . MET A 1 93 ? 15.863 -6.716 -1.159 1.00 84.88 93 MET A CA 1
ATOM 730 C C . MET A 1 93 ? 16.197 -7.619 0.030 1.00 84.88 93 MET A C 1
ATOM 732 O O . MET A 1 93 ? 15.963 -7.220 1.169 1.00 84.88 93 MET A O 1
ATOM 736 N N . SER A 1 94 ? 16.731 -8.815 -0.223 1.00 85.25 94 SER A N 1
ATOM 737 C CA . SER A 1 94 ? 17.231 -9.705 0.825 1.00 85.25 94 SER A CA 1
ATOM 738 C C . SER A 1 94 ? 18.401 -9.067 1.575 1.00 85.25 94 SER A C 1
ATOM 740 O O . SER A 1 94 ? 18.333 -8.970 2.798 1.00 85.25 94 SER A O 1
ATOM 742 N N . ASP A 1 95 ? 19.396 -8.535 0.861 1.00 87.25 95 ASP A N 1
ATOM 743 C CA . ASP A 1 95 ? 20.555 -7.862 1.461 1.00 87.25 95 ASP A CA 1
ATOM 744 C C . ASP A 1 95 ? 20.139 -6.635 2.293 1.00 87.25 95 ASP A C 1
ATOM 746 O O . ASP A 1 95 ? 20.644 -6.408 3.393 1.00 87.25 95 ASP A O 1
ATOM 750 N N . ALA A 1 96 ? 19.190 -5.836 1.791 1.00 83.75 96 ALA A N 1
ATOM 751 C CA . ALA A 1 96 ? 18.654 -4.684 2.515 1.00 83.75 96 ALA A CA 1
ATOM 752 C C . ALA A 1 96 ? 17.921 -5.112 3.799 1.00 83.75 96 ALA A C 1
ATOM 754 O O . ALA A 1 96 ? 18.133 -4.519 4.858 1.00 83.75 96 ALA A O 1
ATOM 755 N N . ALA A 1 97 ? 17.111 -6.172 3.730 1.00 80.06 97 ALA A N 1
ATOM 756 C CA . ALA A 1 97 ? 16.401 -6.705 4.887 1.00 80.06 97 ALA A CA 1
ATOM 757 C C . ALA A 1 97 ? 17.358 -7.272 5.952 1.00 80.06 97 ALA A C 1
ATOM 759 O O . ALA A 1 97 ? 17.127 -7.060 7.142 1.00 80.06 97 ALA A O 1
ATOM 760 N N . GLU A 1 98 ? 18.452 -7.932 5.554 1.00 80.88 98 GLU A N 1
ATOM 761 C CA . GLU A 1 98 ? 19.497 -8.408 6.477 1.00 80.88 98 GLU A CA 1
ATOM 762 C C . GLU A 1 98 ? 20.179 -7.260 7.233 1.00 80.88 98 GLU A C 1
ATOM 764 O O . GLU A 1 98 ? 20.532 -7.405 8.404 1.00 80.88 98 GLU A O 1
ATOM 769 N N . LYS A 1 99 ? 20.297 -6.091 6.596 1.00 81.75 99 LYS A N 1
ATOM 770 C CA . LYS A 1 99 ? 20.792 -4.851 7.215 1.00 81.75 99 LYS A CA 1
ATOM 771 C C . LYS A 1 99 ? 19.734 -4.118 8.050 1.00 81.75 99 LYS A C 1
ATOM 773 O O . LYS A 1 99 ? 20.009 -3.045 8.580 1.00 81.75 99 LYS A O 1
ATOM 778 N N . GLY A 1 100 ? 18.523 -4.666 8.168 1.00 74.06 100 GLY A N 1
ATOM 779 C CA . GLY A 1 100 ? 17.403 -4.037 8.870 1.00 74.06 100 GLY A CA 1
ATOM 780 C C . GLY A 1 100 ? 16.781 -2.855 8.122 1.00 74.06 100 GLY A C 1
ATOM 781 O O . GLY A 1 100 ? 16.045 -2.074 8.723 1.00 74.06 100 GLY A O 1
ATOM 782 N N . ILE A 1 101 ? 17.064 -2.706 6.824 1.00 73.88 101 ILE A N 1
ATOM 783 C CA . ILE A 1 101 ? 16.503 -1.647 5.989 1.00 73.88 101 ILE A CA 1
ATOM 784 C C . ILE A 1 101 ? 15.226 -2.171 5.333 1.00 73.88 101 ILE A C 1
ATOM 786 O O . ILE A 1 101 ? 15.254 -2.924 4.358 1.00 73.88 101 ILE A O 1
ATOM 790 N N . PHE A 1 102 ? 14.086 -1.747 5.872 1.00 67.12 102 PHE A N 1
ATOM 791 C CA . PHE A 1 102 ? 12.777 -2.038 5.300 1.00 67.12 102 PHE A CA 1
ATOM 792 C C . PHE A 1 102 ? 12.355 -0.895 4.390 1.00 67.12 102 PHE A C 1
ATOM 794 O O . PHE A 1 102 ? 12.209 0.250 4.817 1.00 67.12 102 PHE A O 1
ATOM 801 N N . VAL A 1 103 ? 12.167 -1.207 3.111 1.00 64.88 103 VAL A N 1
ATOM 802 C CA . VAL A 1 103 ? 11.734 -0.202 2.147 1.00 64.88 103 VAL A CA 1
ATOM 803 C C . VAL A 1 103 ? 10.218 -0.113 2.182 1.00 64.88 103 VAL A C 1
ATOM 805 O O . VAL A 1 103 ? 9.500 -0.865 1.522 1.00 64.88 103 VAL A O 1
ATOM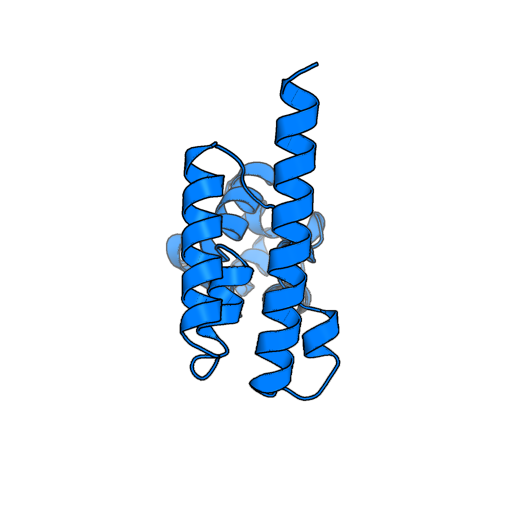 808 N N . GLU A 1 104 ? 9.748 0.847 2.957 1.00 58.62 104 GLU A N 1
ATOM 809 C CA . GLU A 1 104 ? 8.350 1.231 3.038 1.00 58.62 104 GLU A CA 1
ATOM 810 C C . GLU A 1 104 ? 8.130 2.436 2.103 1.00 58.62 104 GLU A C 1
ATOM 812 O O . GLU A 1 104 ? 8.963 3.339 2.052 1.00 58.62 104 GLU A O 1
ATOM 817 N N . ASN A 1 105 ? 7.020 2.459 1.350 1.00 59.97 105 ASN A N 1
ATOM 818 C CA . ASN A 1 105 ? 6.612 3.513 0.387 1.00 59.97 105 ASN A CA 1
ATOM 819 C C . ASN A 1 105 ? 7.018 3.365 -1.092 1.00 59.97 105 ASN A C 1
ATOM 821 O O . ASN A 1 105 ? 7.218 4.364 -1.787 1.00 59.97 105 ASN A O 1
ATOM 825 N N . LEU A 1 106 ? 7.030 2.150 -1.639 1.00 70.69 106 LEU A N 1
ATOM 826 C CA . LEU A 1 106 ? 7.097 1.974 -3.093 1.00 70.69 106 LEU A CA 1
ATOM 827 C C . LEU A 1 106 ? 5.707 1.799 -3.707 1.00 70.69 106 LEU A C 1
ATOM 829 O O . LEU A 1 106 ? 4.891 1.019 -3.226 1.00 70.69 106 LEU A O 1
ATOM 833 N N . ASN A 1 107 ? 5.448 2.519 -4.799 1.00 76.06 107 ASN A N 1
ATOM 834 C CA . ASN A 1 107 ? 4.262 2.340 -5.630 1.00 76.06 107 ASN A CA 1
ATOM 835 C C . ASN A 1 107 ? 4.642 2.316 -7.118 1.00 76.06 107 ASN A C 1
ATOM 837 O O . ASN A 1 107 ? 5.699 2.810 -7.518 1.00 76.06 107 ASN A O 1
ATOM 841 N N . PHE A 1 108 ? 3.750 1.750 -7.929 1.00 85.81 108 PHE A N 1
ATOM 842 C CA . PHE A 1 108 ? 3.874 1.648 -9.385 1.00 85.81 108 PHE A CA 1
ATOM 843 C C . PHE A 1 108 ? 2.749 2.426 -10.087 1.00 85.81 108 PHE A C 1
ATOM 845 O O . PHE A 1 108 ? 2.331 2.090 -11.190 1.00 85.81 108 PHE A O 1
ATOM 852 N N . ASP A 1 109 ? 2.235 3.486 -9.460 1.00 83.12 109 ASP A N 1
ATOM 853 C CA . ASP A 1 109 ? 1.070 4.221 -9.971 1.00 83.12 109 ASP A CA 1
ATOM 854 C C . ASP A 1 109 ? 1.303 4.788 -11.374 1.00 83.12 109 ASP A C 1
ATOM 856 O O . ASP A 1 109 ? 0.443 4.701 -12.249 1.00 83.12 109 ASP A O 1
ATOM 860 N N . GLN A 1 110 ? 2.497 5.339 -11.611 1.00 82.44 110 GLN A N 1
ATOM 861 C CA . GLN A 1 110 ? 2.871 5.880 -12.919 1.00 82.44 110 GLN A CA 1
ATOM 862 C C . GLN A 1 110 ? 2.893 4.814 -14.020 1.00 82.44 110 GLN A C 1
ATOM 864 O O . GLN A 1 110 ? 2.626 5.135 -15.180 1.00 82.44 110 GLN A O 1
ATOM 869 N N . TYR A 1 111 ? 3.206 3.567 -13.659 1.00 87.81 111 TYR A N 1
ATOM 870 C CA . TYR A 1 111 ? 3.172 2.440 -14.580 1.00 87.81 111 TYR A CA 1
ATOM 871 C C . TYR A 1 111 ? 1.727 2.116 -14.974 1.00 87.81 111 TYR A C 1
ATOM 873 O O . TYR A 1 111 ? 1.414 2.100 -16.162 1.00 87.81 111 TYR A O 1
ATOM 881 N N . TYR A 1 112 ? 0.838 1.967 -13.987 1.00 84.00 112 TYR A N 1
ATOM 882 C CA . TYR A 1 112 ? -0.560 1.580 -14.209 1.00 84.00 112 TYR A CA 1
ATOM 883 C C . TYR A 1 112 ? -1.420 2.643 -14.908 1.00 84.00 112 TYR A C 1
ATOM 885 O O . TYR A 1 112 ? -2.510 2.338 -15.382 1.00 84.00 112 TYR A O 1
ATOM 893 N N . ASN A 1 113 ? -0.933 3.879 -15.036 1.00 86.94 113 ASN A N 1
ATOM 894 C CA . ASN A 1 113 ? -1.581 4.913 -15.851 1.00 86.94 113 ASN A CA 1
ATOM 895 C C . ASN A 1 113 ? -1.396 4.709 -17.365 1.00 86.94 113 ASN A C 1
ATOM 897 O O . ASN A 1 113 ? -1.803 5.555 -18.163 1.00 86.94 113 ASN A O 1
ATOM 901 N N . GLN A 1 114 ? -0.719 3.640 -17.776 1.00 84.62 114 GLN A N 1
ATOM 902 C CA . GLN A 1 114 ? -0.334 3.380 -19.155 1.00 84.62 114 GLN A CA 1
ATOM 903 C C . GLN A 1 114 ? -0.524 1.890 -19.491 1.00 84.62 114 GLN A C 1
ATOM 905 O O . GLN A 1 114 ? -0.778 1.093 -18.589 1.00 84.62 114 GLN A O 1
ATOM 910 N N . PRO A 1 115 ? -0.435 1.489 -20.776 1.00 89.06 115 PRO A N 1
ATOM 911 C CA . PRO A 1 115 ? -0.630 0.096 -21.160 1.00 89.06 115 PRO A CA 1
ATOM 912 C C . PRO A 1 115 ? 0.334 -0.862 -20.452 1.00 89.06 115 PRO A C 1
ATOM 914 O O . PRO A 1 115 ? 1.548 -0.632 -20.426 1.00 89.06 115 PRO A O 1
ATOM 917 N N . ASP A 1 116 ? -0.234 -1.946 -19.931 1.00 89.19 116 ASP A N 1
ATOM 918 C CA . ASP A 1 116 ? 0.480 -3.033 -19.266 1.00 89.19 116 ASP A CA 1
ATOM 919 C C . ASP A 1 116 ? 1.261 -3.860 -20.299 1.00 89.19 116 ASP A C 1
ATOM 921 O O . ASP A 1 116 ? 0.679 -4.483 -21.190 1.00 89.19 116 ASP A O 1
ATOM 925 N N . THR A 1 117 ? 2.592 -3.802 -20.228 1.00 91.75 117 THR A N 1
ATOM 926 C CA . THR A 1 117 ? 3.498 -4.541 -21.120 1.00 91.75 117 THR A CA 1
ATOM 927 C C . THR A 1 117 ? 4.765 -4.927 -20.364 1.00 91.75 117 THR A C 1
ATOM 929 O O . THR A 1 117 ? 5.264 -4.147 -19.552 1.00 91.75 117 THR A O 1
ATOM 932 N N . ASN A 1 118 ? 5.342 -6.088 -20.693 1.00 87.69 118 ASN A N 1
ATOM 933 C CA . ASN A 1 118 ? 6.548 -6.589 -20.022 1.00 87.69 118 ASN A CA 1
ATOM 934 C C . ASN A 1 118 ? 7.722 -5.603 -20.101 1.00 87.69 118 ASN A C 1
ATOM 936 O O . ASN A 1 118 ? 8.364 -5.347 -19.092 1.00 87.69 118 ASN A O 1
ATOM 940 N N . GLU A 1 119 ? 7.966 -4.994 -21.265 1.00 91.19 119 GLU A N 1
ATOM 941 C CA . GLU A 1 119 ? 9.054 -4.021 -21.448 1.00 91.19 119 GLU A CA 1
ATOM 942 C C . GLU A 1 119 ? 8.911 -2.822 -20.499 1.00 91.19 119 GLU A C 1
ATOM 944 O O . GLU A 1 119 ? 9.861 -2.401 -19.840 1.00 91.19 119 GLU A O 1
ATOM 949 N N . ARG A 1 120 ? 7.694 -2.290 -20.363 1.00 91.69 120 ARG A N 1
ATOM 950 C CA . ARG A 1 120 ? 7.432 -1.171 -19.454 1.00 91.69 120 ARG A CA 1
ATOM 951 C C . ARG A 1 120 ? 7.502 -1.600 -17.995 1.00 91.69 120 ARG A C 1
ATOM 953 O O . ARG A 1 120 ? 7.926 -0.797 -17.165 1.00 91.69 120 ARG A O 1
ATOM 960 N N . ALA A 1 121 ? 7.092 -2.830 -17.688 1.00 91.69 121 ALA A N 1
ATOM 961 C CA . ALA A 1 121 ? 7.187 -3.379 -16.345 1.00 91.69 121 ALA A CA 1
ATOM 962 C C . ALA A 1 121 ? 8.656 -3.508 -15.928 1.00 91.69 121 ALA A C 1
ATOM 964 O O . ALA A 1 121 ? 9.028 -3.069 -14.843 1.00 91.69 121 ALA A O 1
ATOM 965 N N . GLU A 1 122 ? 9.513 -3.989 -16.831 1.00 93.50 122 GLU A N 1
ATOM 966 C CA . GLU A 1 122 ? 10.961 -4.053 -16.630 1.00 93.50 122 GLU A CA 1
ATOM 967 C C . GLU A 1 122 ? 11.577 -2.667 -16.421 1.00 93.50 122 GLU A C 1
ATOM 969 O O . GLU A 1 122 ? 12.371 -2.482 -15.498 1.00 93.50 122 GLU A O 1
ATOM 974 N N . ILE A 1 123 ? 11.191 -1.671 -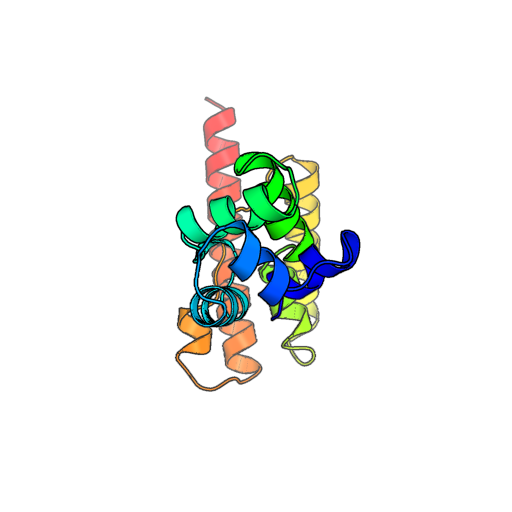17.225 1.00 93.62 123 ILE A N 1
ATOM 975 C CA . ILE A 1 123 ? 11.653 -0.284 -17.052 1.00 93.62 123 ILE A CA 1
ATOM 976 C C . ILE A 1 123 ? 11.223 0.260 -15.684 1.00 93.62 123 ILE A C 1
ATOM 978 O O . ILE A 1 123 ? 12.037 0.836 -14.961 1.00 93.62 123 ILE A O 1
ATOM 982 N N . ALA A 1 124 ? 9.958 0.066 -15.305 1.00 93.00 124 ALA A N 1
ATOM 983 C CA . ALA A 1 124 ? 9.438 0.525 -14.023 1.00 93.00 124 ALA A CA 1
ATOM 984 C C . ALA A 1 124 ? 10.167 -0.144 -12.849 1.00 93.00 124 ALA A C 1
ATOM 986 O O . ALA A 1 124 ? 10.567 0.537 -11.904 1.00 93.00 124 ALA A O 1
ATOM 987 N N . LEU A 1 125 ? 10.393 -1.457 -12.933 1.00 92.50 125 LEU A N 1
ATOM 988 C CA . LEU A 1 125 ? 11.101 -2.226 -11.918 1.00 92.50 125 LEU A CA 1
ATOM 989 C C . LEU A 1 125 ? 12.570 -1.804 -11.803 1.00 92.50 125 LEU A C 1
ATOM 991 O O . LEU A 1 125 ? 13.062 -1.610 -10.694 1.00 92.50 125 LEU A O 1
ATOM 995 N N . ARG A 1 126 ? 13.257 -1.594 -12.932 1.00 93.94 126 ARG A N 1
ATOM 996 C CA . ARG A 1 126 ? 14.643 -1.110 -12.962 1.00 93.94 126 ARG A CA 1
ATOM 997 C C . ARG A 1 126 ? 14.768 0.273 -12.332 1.00 93.94 126 ARG A C 1
ATOM 999 O O . ARG A 1 126 ? 15.668 0.489 -11.528 1.00 93.94 126 ARG A O 1
ATOM 1006 N N . ASN A 1 127 ? 13.858 1.188 -12.655 1.00 91.75 127 ASN A N 1
ATOM 1007 C CA . ASN A 1 127 ? 13.848 2.520 -12.051 1.00 91.75 127 ASN A CA 1
ATOM 1008 C C . ASN A 1 127 ? 13.625 2.433 -10.536 1.00 91.75 127 ASN A C 1
ATOM 1010 O O . ASN A 1 127 ? 14.353 3.061 -9.777 1.00 91.75 127 ASN A O 1
ATOM 1014 N N . LYS A 1 128 ? 12.689 1.588 -10.084 1.00 89.75 128 LYS A N 1
ATOM 1015 C CA . LYS A 1 128 ? 12.455 1.372 -8.650 1.00 89.75 128 LYS A CA 1
ATOM 1016 C C . LYS A 1 128 ? 13.663 0.760 -7.945 1.00 89.75 128 LYS A C 1
ATOM 1018 O O . LYS A 1 128 ? 13.959 1.156 -6.826 1.00 89.75 128 LYS A O 1
ATOM 1023 N N . LEU A 1 129 ? 14.385 -0.155 -8.590 1.00 90.19 129 LEU A N 1
ATOM 1024 C CA . LEU A 1 129 ? 15.632 -0.702 -8.054 1.00 90.19 129 LEU A CA 1
ATOM 1025 C C . LEU A 1 129 ? 16.733 0.364 -7.922 1.00 90.19 129 LEU A C 1
ATOM 1027 O O . LEU A 1 129 ? 17.505 0.324 -6.969 1.00 90.19 129 LEU A O 1
ATOM 1031 N N . LEU A 1 130 ? 16.821 1.309 -8.860 1.00 90.62 130 LEU A N 1
ATOM 1032 C CA . LEU A 1 130 ? 17.761 2.428 -8.757 1.00 90.62 130 LEU A CA 1
ATOM 1033 C C . LEU A 1 130 ? 17.396 3.349 -7.588 1.00 90.62 130 LEU A C 1
ATOM 1035 O O . LEU A 1 130 ? 18.252 3.587 -6.740 1.00 90.62 130 LEU A O 1
ATOM 1039 N N . ASP A 1 131 ? 16.123 3.755 -7.487 1.00 87.00 131 ASP A N 1
ATOM 1040 C CA . ASP A 1 131 ? 15.617 4.558 -6.362 1.00 87.00 13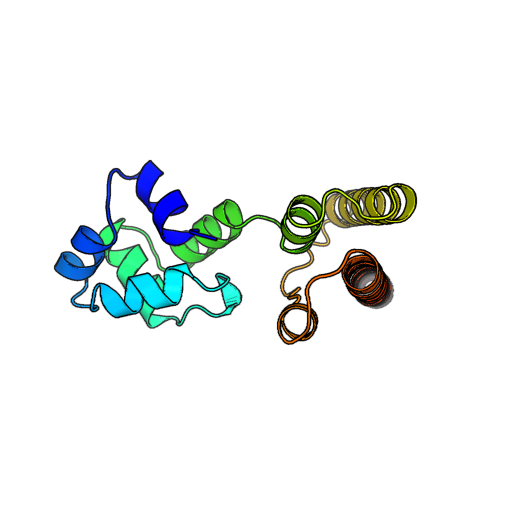1 ASP A CA 1
ATOM 1041 C C . ASP A 1 131 ? 15.982 3.899 -5.018 1.00 87.00 131 ASP A C 1
ATOM 1043 O O . ASP A 1 131 ? 16.461 4.543 -4.087 1.00 87.00 131 ASP A O 1
ATOM 1047 N N . LEU A 1 132 ? 15.797 2.580 -4.941 1.00 84.88 132 LEU A N 1
ATOM 1048 C CA . LEU A 1 132 ? 16.120 1.768 -3.778 1.00 84.88 132 LEU A CA 1
ATOM 1049 C C . LEU A 1 132 ? 17.604 1.771 -3.408 1.00 84.88 132 LEU A C 1
ATOM 1051 O O . LEU A 1 132 ? 17.947 1.943 -2.238 1.00 84.88 132 LEU A O 1
ATOM 1055 N N . LYS A 1 133 ? 18.479 1.547 -4.391 1.00 89.44 133 LYS A N 1
ATOM 1056 C CA . LYS A 1 133 ? 19.932 1.547 -4.188 1.00 89.44 133 LYS A CA 1
ATOM 1057 C C . LYS A 1 133 ? 20.404 2.901 -3.670 1.00 89.44 133 LYS A C 1
ATOM 1059 O O . LYS A 1 133 ? 21.202 2.947 -2.736 1.00 89.44 133 LYS A O 1
ATOM 1064 N N . ASP A 1 134 ? 19.866 3.982 -4.227 1.00 88.69 134 ASP A N 1
ATOM 1065 C CA . ASP A 1 134 ? 20.193 5.339 -3.801 1.00 88.69 134 ASP A CA 1
ATOM 1066 C C . ASP A 1 134 ? 19.699 5.624 -2.374 1.00 88.69 134 ASP A C 1
ATOM 1068 O O . ASP A 1 134 ? 20.443 6.198 -1.577 1.00 88.69 134 ASP A O 1
ATOM 1072 N N . MET A 1 135 ? 18.489 5.177 -2.012 1.00 84.50 135 MET A N 1
ATOM 1073 C CA . MET A 1 135 ? 17.958 5.303 -0.647 1.00 84.50 135 MET A CA 1
ATOM 1074 C C . MET A 1 135 ? 18.808 4.547 0.379 1.00 84.50 135 MET A C 1
ATOM 1076 O O . MET A 1 135 ? 19.158 5.110 1.415 1.00 84.50 135 MET A O 1
ATOM 1080 N N . VAL A 1 136 ? 19.156 3.287 0.096 1.00 85.12 136 VAL A N 1
ATOM 1081 C CA . VAL A 1 136 ? 19.984 2.464 0.993 1.00 85.12 136 VAL A CA 1
ATOM 1082 C C . VAL A 1 136 ? 21.349 3.109 1.199 1.00 85.12 136 VAL A C 1
ATOM 1084 O O . VAL A 1 136 ? 21.792 3.243 2.336 1.00 85.12 136 VAL A O 1
ATOM 1087 N N . LYS A 1 137 ? 21.977 3.587 0.122 1.00 87.69 137 LYS A N 1
ATOM 1088 C CA . LYS A 1 137 ? 23.266 4.274 0.202 1.00 87.69 137 LYS A CA 1
ATOM 1089 C C . LYS A 1 137 ? 23.207 5.512 1.105 1.00 87.69 137 LYS A C 1
ATOM 1091 O O . LYS A 1 137 ? 24.064 5.684 1.961 1.00 87.69 137 LYS A O 1
ATOM 1096 N N . GLN A 1 138 ? 22.171 6.342 0.967 1.00 85.88 138 GLN A N 1
ATOM 1097 C CA . GLN A 1 138 ? 21.994 7.526 1.819 1.00 85.88 138 GLN A CA 1
ATOM 1098 C C . GLN A 1 138 ? 21.808 7.167 3.302 1.00 85.88 138 GLN A C 1
ATOM 1100 O O . GLN A 1 138 ? 22.287 7.893 4.176 1.00 85.88 138 GLN A O 1
ATOM 1105 N N . MET A 1 139 ? 21.124 6.057 3.598 1.00 81.62 139 MET A N 1
ATOM 1106 C CA . MET A 1 139 ? 20.956 5.568 4.971 1.00 81.62 139 MET A CA 1
ATOM 1107 C C . MET A 1 139 ? 22.277 5.065 5.567 1.00 81.62 139 MET A C 1
ATOM 1109 O O . MET A 1 139 ? 22.552 5.350 6.729 1.00 81.62 139 MET A O 1
ATOM 1113 N N . GLU A 1 140 ? 23.097 4.359 4.783 1.00 81.69 140 GLU A N 1
ATOM 1114 C CA . GLU A 1 140 ? 24.429 3.894 5.200 1.00 81.69 140 GLU A CA 1
ATOM 1115 C C . GLU A 1 140 ? 25.392 5.069 5.455 1.00 81.69 140 GLU A C 1
ATOM 1117 O O . GLU A 1 140 ? 26.093 5.090 6.471 1.00 81.69 140 GLU A O 1
ATOM 1122 N N . ASP A 1 141 ? 25.374 6.083 4.584 1.00 82.56 141 ASP A N 1
ATOM 1123 C CA . ASP A 1 141 ? 26.193 7.291 4.732 1.00 82.56 141 ASP A CA 1
ATOM 1124 C C . ASP A 1 141 ? 25.801 8.077 6.004 1.00 82.56 141 ASP A C 1
ATOM 1126 O O . ASP A 1 141 ? 26.670 8.529 6.746 1.00 82.56 141 ASP A O 1
ATOM 1130 N N . SER A 1 142 ? 24.501 8.157 6.323 1.00 74.06 142 SER A N 1
ATOM 1131 C CA . SER A 1 142 ? 23.984 8.881 7.502 1.00 74.06 142 SER A CA 1
ATOM 1132 C C . SER A 1 142 ? 24.255 8.187 8.847 1.00 74.06 142 SER A C 1
ATOM 1134 O O . SER A 1 142 ? 24.118 8.814 9.892 1.00 74.06 142 SER A O 1
ATOM 1136 N N . GLN A 1 143 ? 24.587 6.891 8.851 1.00 62.16 143 GLN A N 1
ATOM 1137 C CA . GLN A 1 143 ? 24.960 6.140 10.063 1.00 62.16 143 GLN A CA 1
ATOM 1138 C C . GLN A 1 143 ? 26.471 6.164 10.343 1.00 62.16 143 GLN A C 1
ATOM 1140 O O . GLN A 1 143 ? 26.909 5.675 11.385 1.00 62.16 143 GLN A O 1
ATOM 1145 N N . SER A 1 144 ? 27.259 6.697 9.407 1.00 60.19 144 SER A N 1
ATOM 1146 C CA . SER A 1 144 ? 28.722 6.761 9.483 1.00 60.19 144 SER A CA 1
ATOM 1147 C C . SER A 1 144 ? 29.248 8.121 9.980 1.00 60.19 144 SER A C 1
ATOM 1149 O O . SER A 1 144 ? 30.460 8.263 10.159 1.00 60.19 144 SER A O 1
ATOM 1151 N N . GLU A 1 145 ? 28.354 9.092 10.209 1.00 50.50 145 GLU A N 1
ATOM 1152 C CA . GLU A 1 145 ? 28.607 10.414 10.819 1.00 50.50 145 GLU A CA 1
ATOM 1153 C C . GLU A 1 145 ? 28.174 10.459 12.294 1.00 50.50 145 GLU A C 1
ATOM 1155 O O . GLU A 1 145 ? 28.901 11.097 13.093 1.00 50.50 145 GLU A O 1
#

pLDDT: mean 87.42, std 8.78, range [50.5, 97.5]

Secondary structure (DSSP, 8-state):
--HHHHHHGGGT--HHHHHHHH---HHHHHHHHTS-GGGS-HHHHHHHHHHHT--HHHHHHHHHHHH--HHHHHHHH-TTS-HHHHHHHHHHHHHHHHTT--------HHHHTS---HHHHHHHHHHHHHHHHHHHHHHHHHT--

Foldseek 3Di:
DQLLQQLCVVVVDDLVQLCVQQVPDSVLSVVQRVDQLVPDDLSNLVSSCRSSVHDSVVSSVSSCVSVDDQLVVLCVVQVPADPVLVVVLVVLCVVCVVVVNDDDDDDDVVLVVDDDDRVSSSVSSVVVVVVVVVVSVVVVVVVVD

Sequence (145 aa):
MHTIDDFLKYSDLTRYDIAKISGISETTLADANQRPVNKMTVKVVQAIAMGVGMTPGRTLDELLRVEGNPIMQFIQAHPYMNHDLVKEVKEFMSDAAEKGIFVENLNFDQYYNQPDTNERAEIALRNKLLDLKDMVKQMEDSQSE